Protein AF-A0A1G7NIR5-F1 (afdb_monomer_lite)

Secondary structure (DSSP, 8-state):
--------TTHHHHHHHHHHHHHHHHHHHHHHHHHTT-------HHHHHTS-TTTTTTS-S---SSHHHHHHHHHHHHHHHHHHHHHHHHHHS-----TTSHHHHTT--

Foldseek 3Di:
DDDDPPDDPVNVVVVVVVLVVVVVVVVVVVVVVVVVPDDQPDDDPVQLVQDDPVCRSPDGGHDDPDPVVVVVVVVVVVVVVVVVVVVVCCLSPPPDPDCPDPSNVVVVD

Radius of gyration: 22.04 Å; chains: 1; bounding box: 45×25×66 Å

Sequence (109 aa):
MNNTVKLNSADRRQYGSKALSALWKQLTCILAAGLFGIGQAVACDACQKQQPKLFQGITHGAGPSSNWDYVIVAVMTIVTLYTLYATVKRIVRPAEKETNHIKNMIFNQ

pLDDT: mean 70.13, std 13.8, range [35.38, 96.81]

Organism: NCBI:txid1391627

Structure (mmCIF, N/CA/C/O backbone):
data_AF-A0A1G7NIR5-F1
#
_entry.id   AF-A0A1G7NIR5-F1
#
loop_
_atom_site.group_PDB
_atom_site.id
_atom_site.type_symbol
_atom_site.label_atom_id
_atom_site.label_alt_id
_atom_site.label_comp_id
_atom_site.label_asym_id
_atom_site.label_entity_id
_atom_site.label_seq_id
_atom_site.pdbx_PDB_ins_code
_atom_site.Cartn_x
_atom_site.Cartn_y
_atom_site.Cartn_z
_atom_site.occupancy
_atom_site.B_iso_or_equiv
_atom_site.auth_seq_id
_atom_site.auth_comp_id
_atom_site.auth_asym_id
_atom_site.auth_atom_id
_atom_site.pdbx_PDB_model_num
ATOM 1 N N . MET A 1 1 ? -27.587 4.069 39.295 1.00 35.38 1 MET A N 1
ATOM 2 C CA . MET A 1 1 ? -27.014 2.737 39.591 1.00 35.38 1 MET A CA 1
ATOM 3 C C . MET A 1 1 ? -25.710 2.625 38.823 1.00 35.38 1 MET A C 1
ATOM 5 O O . MET A 1 1 ? -25.738 2.609 37.603 1.00 35.38 1 MET A O 1
ATOM 9 N N . ASN A 1 2 ? -24.580 2.703 39.527 1.00 41.12 2 ASN A N 1
ATOM 10 C CA . ASN A 1 2 ? -23.253 2.839 38.931 1.00 41.12 2 ASN A CA 1
ATOM 11 C C . ASN A 1 2 ? -22.612 1.446 38.834 1.00 41.12 2 ASN A C 1
ATOM 13 O O . ASN A 1 2 ? -22.180 0.902 39.847 1.00 41.12 2 ASN A O 1
ATOM 17 N N . ASN A 1 3 ? -22.615 0.845 37.642 1.00 46.84 3 ASN A N 1
ATOM 18 C CA . ASN A 1 3 ? -22.090 -0.503 37.415 1.00 46.84 3 ASN A CA 1
ATOM 19 C C . ASN A 1 3 ? -20.690 -0.411 36.802 1.00 46.84 3 ASN A C 1
ATOM 21 O O . ASN A 1 3 ? -20.506 -0.451 35.589 1.00 46.84 3 ASN A O 1
ATOM 25 N N . THR A 1 4 ? -19.680 -0.270 37.658 1.00 45.81 4 THR A N 1
ATOM 26 C CA . THR A 1 4 ? -18.284 -0.355 37.221 1.00 45.81 4 THR A CA 1
ATOM 27 C C . THR A 1 4 ? -17.878 -1.823 37.157 1.00 45.81 4 THR A C 1
ATOM 29 O O . THR A 1 4 ? -17.488 -2.438 38.148 1.00 45.81 4 THR A O 1
ATOM 32 N N . VAL A 1 5 ? -17.979 -2.413 35.966 1.00 55.75 5 VAL A N 1
ATOM 33 C CA . VAL A 1 5 ? -17.418 -3.739 35.696 1.00 55.75 5 VAL A CA 1
ATOM 34 C C . VAL A 1 5 ? -15.892 -3.628 35.794 1.00 55.75 5 VAL A C 1
ATOM 36 O O . VAL A 1 5 ? -15.207 -3.238 34.849 1.00 55.75 5 VAL A O 1
ATOM 39 N N . LYS A 1 6 ? -15.328 -3.942 36.967 1.00 48.12 6 LYS A N 1
ATOM 40 C CA . LYS A 1 6 ? -13.881 -4.109 37.146 1.00 48.12 6 LYS A CA 1
ATOM 41 C C . LYS A 1 6 ? -13.425 -5.365 36.400 1.00 48.12 6 LYS A C 1
ATOM 43 O O . LYS A 1 6 ? -13.310 -6.438 36.982 1.00 48.12 6 LYS A O 1
ATOM 48 N N . LEU A 1 7 ? -13.122 -5.230 35.110 1.00 56.47 7 LEU A N 1
ATOM 49 C CA . LEU A 1 7 ? -12.494 -6.312 34.354 1.00 56.47 7 LEU A CA 1
ATOM 50 C C . LEU A 1 7 ? -11.046 -6.522 34.826 1.00 56.47 7 LEU A C 1
ATOM 52 O O . LEU A 1 7 ? -10.183 -5.634 34.720 1.00 56.47 7 LEU A O 1
ATOM 56 N N . ASN A 1 8 ? -10.807 -7.727 35.349 1.00 56.56 8 ASN A N 1
ATOM 57 C CA . ASN A 1 8 ? -9.527 -8.245 35.827 1.00 56.56 8 ASN A CA 1
ATOM 58 C C . ASN A 1 8 ? -8.451 -8.174 34.717 1.00 56.56 8 ASN A C 1
ATOM 60 O O . ASN A 1 8 ? -8.732 -8.302 33.524 1.00 56.56 8 ASN A O 1
ATOM 64 N N . SER A 1 9 ? -7.189 -7.955 35.093 1.00 62.38 9 SER A N 1
ATOM 65 C CA . SER A 1 9 ? -6.041 -7.903 34.177 1.00 62.38 9 SER A CA 1
ATOM 66 C C . SER A 1 9 ? -5.823 -9.207 33.388 1.00 62.38 9 SER A C 1
ATOM 68 O O . SER A 1 9 ? -5.283 -9.156 32.278 1.00 62.38 9 SER A O 1
ATOM 70 N N . ALA A 1 10 ? -6.269 -10.354 33.914 1.00 56.44 10 ALA A N 1
ATOM 71 C CA . ALA A 1 10 ? -6.288 -11.641 33.212 1.00 56.44 10 ALA A CA 1
ATOM 72 C C . ALA A 1 10 ? -7.347 -11.678 32.095 1.00 56.44 10 ALA A C 1
ATOM 74 O O . ALA A 1 10 ? -7.044 -12.037 30.956 1.00 56.44 10 ALA A O 1
ATOM 75 N N . ASP A 1 11 ? -8.546 -11.180 32.389 1.00 54.78 11 ASP A N 1
ATOM 76 C CA . ASP A 1 11 ? -9.660 -11.083 31.441 1.00 54.78 11 ASP A CA 1
ATOM 77 C C . ASP A 1 11 ? -9.315 -10.124 30.282 1.00 54.78 11 ASP A C 1
ATOM 79 O O . ASP A 1 11 ? -9.504 -10.407 29.099 1.00 54.78 11 ASP A O 1
ATOM 83 N N . ARG A 1 12 ? -8.594 -9.039 30.598 1.00 56.72 12 ARG A N 1
ATOM 84 C CA . ARG A 1 12 ? -8.053 -8.077 29.620 1.00 56.72 12 ARG A CA 1
ATOM 85 C C . ARG A 1 12 ? -6.980 -8.658 28.680 1.00 56.72 12 ARG A C 1
ATOM 87 O O . ARG A 1 12 ? -6.692 -8.064 27.630 1.00 56.72 12 ARG A O 1
ATOM 94 N N . ARG A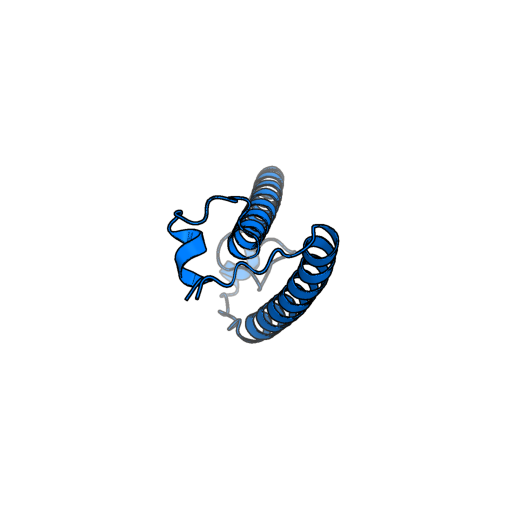 1 13 ? -6.333 -9.773 29.043 1.00 57.59 13 ARG A N 1
ATOM 95 C CA . ARG A 1 13 ? -5.414 -10.529 28.165 1.00 57.59 13 ARG A CA 1
ATOM 96 C C . ARG A 1 13 ? -6.183 -11.520 27.290 1.00 57.59 13 ARG A C 1
ATOM 98 O O . ARG A 1 13 ? -5.920 -11.580 26.090 1.00 57.59 13 ARG A O 1
ATOM 105 N N . GLN A 1 14 ? -7.165 -12.213 27.861 1.00 54.75 14 GLN A N 1
ATOM 106 C CA . GLN A 1 14 ? -7.987 -13.214 27.176 1.00 54.75 14 GLN A CA 1
ATOM 107 C C . GLN A 1 14 ? -8.926 -12.602 26.125 1.00 54.75 14 GLN A C 1
ATOM 109 O O . GLN A 1 14 ? -8.994 -13.093 24.999 1.00 54.75 14 GLN A O 1
ATOM 114 N N . TYR A 1 15 ? -9.563 -11.470 26.432 1.00 54.94 15 TYR A N 1
ATOM 115 C CA . TYR A 1 15 ? -10.388 -10.732 25.470 1.00 54.94 15 TYR A CA 1
ATOM 116 C C . TYR A 1 15 ? -9.549 -10.147 24.315 1.00 54.94 15 TYR A C 1
ATOM 118 O O . TYR A 1 15 ? -9.984 -10.098 23.166 1.00 54.94 15 TYR A O 1
ATOM 126 N N . GLY A 1 16 ? -8.292 -9.776 24.595 1.00 56.38 16 GLY A N 1
ATOM 127 C CA . GLY A 1 16 ? -7.350 -9.252 23.603 1.00 56.38 16 GLY A CA 1
ATOM 128 C C . GLY A 1 16 ? -6.918 -10.268 22.544 1.00 56.38 16 GLY A C 1
ATOM 129 O O . GLY A 1 16 ? -6.807 -9.897 21.381 1.00 56.38 16 GLY A O 1
ATOM 130 N N . SER A 1 17 ? -6.701 -11.538 22.903 1.00 60.38 17 SER A N 1
ATOM 131 C CA . SER A 1 17 ? -6.319 -12.573 21.924 1.00 60.38 17 SER A CA 1
ATOM 132 C C . SER A 1 17 ? -7.502 -13.019 21.056 1.00 60.38 17 SER A C 1
ATOM 134 O O . SER A 1 17 ? -7.340 -13.315 19.869 1.00 60.38 17 SER A O 1
ATOM 136 N N . LYS A 1 18 ? -8.713 -13.007 21.621 1.00 62.66 18 LYS A N 1
ATOM 137 C CA . LYS A 1 18 ? -9.963 -13.342 20.926 1.00 62.66 18 LYS A CA 1
ATOM 138 C C . LYS A 1 18 ? -10.366 -12.245 19.933 1.00 62.66 18 LYS A C 1
ATOM 140 O O . LYS A 1 18 ? -10.654 -12.553 18.783 1.00 62.66 18 LYS A O 1
ATOM 145 N N . ALA A 1 19 ? -10.296 -10.972 20.330 1.00 63.66 19 ALA A N 1
ATOM 146 C CA . ALA A 1 19 ? -10.558 -9.844 19.433 1.00 63.66 19 ALA A CA 1
ATOM 147 C C . ALA A 1 19 ? -9.500 -9.732 18.322 1.00 63.66 19 ALA A C 1
ATOM 149 O O . ALA A 1 19 ? -9.847 -9.543 17.160 1.00 63.66 19 ALA A O 1
ATOM 150 N N . LEU A 1 20 ? -8.216 -9.927 18.653 1.00 66.50 20 LEU A N 1
ATOM 151 C CA . LEU A 1 20 ? -7.126 -9.913 17.674 1.00 66.50 20 LEU A CA 1
ATOM 152 C C . LEU A 1 20 ? -7.288 -11.022 16.627 1.00 66.50 20 LEU A C 1
ATOM 154 O O . LEU A 1 20 ? -7.134 -10.757 15.443 1.00 66.50 20 LEU A O 1
ATOM 158 N N . SER A 1 21 ? -7.647 -12.241 17.036 1.00 64.19 21 SER A N 1
ATOM 159 C CA . SER A 1 21 ? -7.873 -13.355 16.103 1.00 64.19 21 SER A CA 1
ATOM 160 C C . SER A 1 21 ? -9.159 -13.209 15.284 1.00 64.19 21 SER A C 1
ATOM 162 O O . SER A 1 21 ? -9.171 -13.590 14.116 1.00 64.19 21 SER A O 1
ATOM 164 N N . ALA A 1 22 ? -10.220 -12.619 15.840 1.00 64.75 22 ALA A N 1
ATOM 165 C CA . ALA A 1 22 ? -11.439 -12.301 15.097 1.00 64.75 22 ALA A CA 1
ATOM 166 C C . ALA A 1 22 ? -11.199 -11.209 14.041 1.00 64.75 22 ALA A C 1
ATOM 168 O O . ALA A 1 22 ? -11.629 -11.347 12.899 1.00 64.75 22 ALA A O 1
ATOM 169 N N . LEU A 1 23 ? -10.436 -10.173 14.387 1.00 63.91 23 LEU A N 1
ATOM 170 C CA . LEU A 1 23 ? -10.030 -9.123 13.455 1.00 63.91 23 LEU A CA 1
ATOM 171 C C . LEU A 1 23 ? -9.039 -9.627 12.415 1.00 63.91 23 LEU A C 1
ATOM 173 O O . LEU A 1 23 ? -9.111 -9.204 11.272 1.00 63.91 23 LEU A O 1
ATOM 177 N N . TRP A 1 24 ? -8.155 -10.563 12.764 1.00 59.81 24 TRP A N 1
ATOM 178 C CA . TRP A 1 24 ? -7.261 -11.181 11.786 1.00 59.81 24 TRP A CA 1
ATOM 179 C C . TRP A 1 24 ? -8.041 -12.040 10.788 1.00 59.81 24 TRP A C 1
ATOM 181 O O . TRP A 1 24 ? -7.753 -12.000 9.596 1.00 59.81 24 TRP A O 1
ATOM 191 N N . LYS A 1 25 ? -9.085 -12.744 11.248 1.00 66.62 25 LYS A N 1
ATOM 192 C CA . LYS A 1 25 ? -10.039 -13.459 10.385 1.00 66.62 25 LYS A CA 1
ATOM 193 C C . LYS A 1 25 ? -10.843 -12.504 9.497 1.00 66.62 25 LYS A C 1
ATOM 195 O O . LYS A 1 25 ? -10.976 -12.762 8.310 1.00 66.62 25 LYS A O 1
ATOM 200 N N . GLN A 1 26 ? -11.328 -11.380 10.024 1.00 67.62 26 GLN A N 1
ATOM 201 C CA . GLN A 1 26 ? -12.042 -10.386 9.213 1.00 67.62 26 GLN A CA 1
ATOM 202 C C . GLN A 1 26 ? -11.121 -9.668 8.220 1.00 67.62 26 GLN A C 1
ATOM 204 O O . GLN A 1 26 ? -11.480 -9.540 7.058 1.00 67.62 26 GLN A O 1
ATOM 209 N N . LEU A 1 27 ? -9.914 -9.273 8.630 1.00 72.00 27 LEU A N 1
ATOM 210 C CA . LEU A 1 27 ? -8.911 -8.675 7.749 1.00 72.00 27 LEU A CA 1
ATOM 211 C C . LEU A 1 27 ? -8.491 -9.644 6.650 1.00 72.00 27 LEU A C 1
ATOM 213 O O . LEU A 1 27 ? -8.408 -9.223 5.508 1.00 72.00 27 LEU A O 1
ATOM 217 N N . THR A 1 28 ? -8.282 -10.928 6.958 1.00 69.56 28 THR A N 1
ATOM 218 C CA . THR A 1 28 ? -7.970 -11.944 5.936 1.00 69.56 28 THR A CA 1
ATOM 219 C C . THR A 1 28 ? -9.141 -12.183 4.984 1.00 69.56 28 THR A C 1
ATOM 221 O O . THR A 1 28 ? -8.908 -12.316 3.788 1.00 69.56 28 THR A O 1
ATOM 224 N N . CYS A 1 29 ? -10.389 -12.138 5.461 1.00 66.56 29 CYS A N 1
ATOM 225 C CA . CYS A 1 29 ? -11.572 -12.208 4.595 1.00 66.56 29 CYS A CA 1
ATOM 226 C C . CYS A 1 29 ? -11.731 -10.960 3.710 1.00 66.56 29 CYS A C 1
ATOM 228 O O . CYS A 1 29 ? -12.058 -11.091 2.536 1.00 66.56 29 CYS A O 1
ATOM 230 N N . ILE A 1 30 ? -11.468 -9.761 4.239 1.00 74.88 30 ILE A N 1
ATOM 231 C CA . ILE A 1 30 ? -11.544 -8.499 3.486 1.00 74.88 30 ILE A CA 1
ATOM 232 C C . ILE A 1 30 ? -10.398 -8.398 2.472 1.00 74.88 30 ILE A C 1
ATOM 234 O O . ILE A 1 30 ? -10.631 -7.974 1.347 1.00 74.88 30 ILE A O 1
ATOM 238 N N . LEU A 1 31 ? -9.181 -8.830 2.820 1.00 72.62 31 LEU A N 1
ATOM 239 C CA . LEU A 1 31 ? -8.057 -8.924 1.880 1.00 72.62 31 LEU A CA 1
ATOM 240 C C . LEU A 1 31 ? -8.350 -9.935 0.769 1.00 72.62 31 LEU A C 1
ATOM 242 O O . LEU A 1 31 ? -8.098 -9.634 -0.391 1.00 72.62 31 LEU A O 1
ATOM 246 N N . ALA A 1 32 ? -8.925 -11.095 1.106 1.00 71.31 32 ALA A N 1
ATOM 247 C CA . ALA A 1 32 ? -9.334 -12.097 0.124 1.00 71.31 32 ALA A CA 1
ATOM 248 C C . ALA A 1 32 ? -10.452 -11.580 -0.800 1.00 71.31 32 ALA A C 1
ATOM 250 O O . ALA A 1 32 ? -10.387 -11.781 -2.010 1.00 71.31 32 ALA A O 1
ATOM 251 N N . ALA A 1 33 ? -11.440 -10.861 -0.256 1.00 69.31 33 ALA A N 1
ATOM 252 C CA . ALA A 1 33 ? -12.508 -10.240 -1.037 1.00 69.31 33 ALA A CA 1
ATOM 253 C C . ALA A 1 33 ? -12.004 -9.063 -1.895 1.00 69.31 33 ALA A C 1
ATOM 255 O O . ALA A 1 33 ? -12.431 -8.904 -3.034 1.00 69.31 33 ALA A O 1
ATOM 256 N N . GLY A 1 34 ? -11.062 -8.266 -1.384 1.00 65.06 34 GLY A N 1
ATOM 257 C CA . GLY A 1 34 ? -10.424 -7.168 -2.114 1.00 65.06 34 GLY A CA 1
ATOM 258 C C . GLY A 1 34 ? -9.518 -7.651 -3.249 1.00 65.06 34 GLY A C 1
ATOM 259 O O . GLY A 1 34 ? -9.486 -7.028 -4.307 1.00 65.06 34 GLY A O 1
ATOM 260 N N . LEU A 1 35 ? -8.848 -8.798 -3.077 1.00 61.06 35 LEU A N 1
ATOM 261 C CA . LEU A 1 35 ? -8.058 -9.436 -4.137 1.00 61.06 35 LEU A CA 1
ATOM 262 C C . LEU A 1 35 ? -8.920 -9.868 -5.335 1.00 61.06 35 LEU A C 1
ATOM 264 O O . LEU A 1 35 ? -8.424 -9.919 -6.456 1.00 61.06 35 LEU A O 1
ATOM 268 N N . PHE A 1 36 ? -10.204 -10.159 -5.111 1.00 60.78 36 PHE A N 1
ATOM 269 C CA . PHE A 1 36 ? -11.136 -10.594 -6.155 1.00 60.78 36 PHE A CA 1
ATOM 270 C C . PHE A 1 36 ? -11.578 -9.449 -7.088 1.00 60.78 36 PHE A C 1
ATOM 272 O O . PHE A 1 36 ? -12.018 -9.700 -8.206 1.00 60.78 36 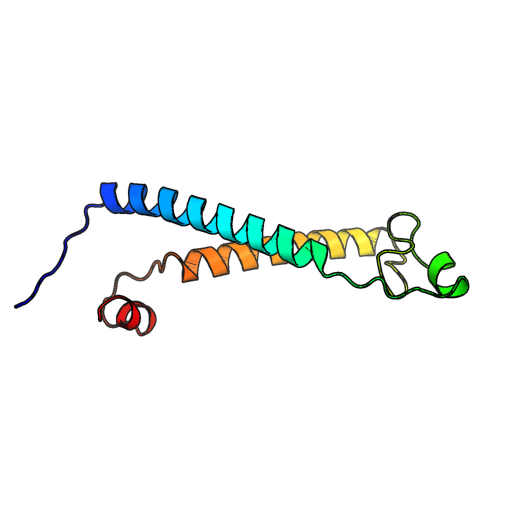PHE A O 1
ATOM 279 N N . GLY A 1 37 ? -11.454 -8.188 -6.656 1.00 61.97 37 GLY A N 1
ATOM 280 C CA . GLY A 1 37 ? -12.003 -7.021 -7.359 1.00 61.97 37 GLY A CA 1
ATOM 281 C C . GLY A 1 37 ? -11.039 -6.255 -8.270 1.00 61.97 37 GLY A C 1
ATOM 282 O O . GLY A 1 37 ? -11.408 -5.191 -8.766 1.00 61.97 37 GLY A O 1
ATOM 283 N N . ILE A 1 38 ? -9.805 -6.724 -8.481 1.00 64.62 38 ILE A N 1
ATOM 284 C CA . ILE A 1 38 ? -8.805 -5.958 -9.241 1.00 64.62 38 ILE A CA 1
ATOM 285 C C . ILE A 1 38 ? -9.040 -6.143 -10.748 1.00 64.62 38 ILE A C 1
ATOM 287 O O . ILE A 1 38 ? -8.538 -7.080 -11.374 1.00 64.62 38 ILE A O 1
ATOM 291 N N . GLY A 1 39 ? -9.827 -5.236 -11.332 1.00 59.38 39 GLY A N 1
ATOM 292 C CA . GLY A 1 39 ? -9.995 -5.115 -12.777 1.00 59.38 39 GLY A CA 1
ATOM 293 C C . GLY A 1 39 ? -8.647 -4.888 -13.462 1.00 59.38 39 GLY A C 1
ATOM 294 O O . GLY A 1 39 ? -7.914 -3.959 -13.125 1.00 59.38 39 GLY A O 1
ATOM 295 N N . GLN A 1 40 ? -8.312 -5.762 -14.409 1.00 60.22 40 GLN A N 1
ATOM 296 C CA . GLN A 1 40 ? -7.075 -5.700 -15.179 1.00 60.22 40 GLN A CA 1
ATOM 297 C C . GLN A 1 40 ? -7.181 -4.540 -16.181 1.00 60.22 40 GLN A C 1
ATOM 299 O O . GLN A 1 40 ? -7.879 -4.644 -17.190 1.00 60.22 40 GLN A O 1
ATOM 304 N N . ALA A 1 41 ? -6.515 -3.418 -15.910 1.00 60.66 41 ALA A N 1
ATOM 305 C CA . ALA A 1 41 ? -6.306 -2.398 -16.930 1.00 60.66 41 ALA A CA 1
ATOM 306 C C . ALA A 1 41 ? -5.280 -2.945 -17.935 1.00 60.66 41 ALA A C 1
ATOM 308 O O . ALA A 1 41 ? -4.099 -3.075 -17.616 1.00 60.66 41 ALA A O 1
ATOM 309 N N . VAL A 1 42 ? -5.740 -3.322 -19.129 1.00 67.56 42 VAL A N 1
ATOM 310 C CA . VAL A 1 42 ? -4.887 -3.877 -20.189 1.00 67.56 42 VAL A CA 1
ATOM 311 C C . VAL A 1 42 ? -3.921 -2.790 -20.668 1.00 67.56 42 VAL A C 1
ATOM 313 O O . VAL A 1 42 ? -4.334 -1.801 -21.272 1.00 67.56 42 VAL A O 1
ATOM 316 N N . ALA A 1 43 ? -2.631 -2.952 -20.374 1.00 65.81 43 ALA A N 1
ATOM 317 C CA . ALA A 1 43 ? -1.584 -2.091 -20.915 1.00 65.81 43 ALA A CA 1
ATOM 318 C C . ALA A 1 43 ? -1.368 -2.402 -22.407 1.00 65.81 43 ALA A C 1
ATOM 320 O O . ALA A 1 43 ? -1.455 -3.556 -22.818 1.00 65.81 43 ALA A O 1
ATOM 321 N N . CYS A 1 44 ? -1.056 -1.391 -23.224 1.00 77.81 44 CYS A N 1
ATOM 322 C CA . CYS A 1 44 ? -0.610 -1.628 -24.599 1.00 77.81 44 CYS A CA 1
ATOM 323 C C . CYS A 1 44 ? 0.791 -2.275 -24.619 1.00 77.81 44 CYS A C 1
ATOM 325 O O . CYS A 1 44 ? 1.577 -2.095 -23.683 1.00 77.81 44 CYS A O 1
ATOM 327 N N . ASP A 1 45 ? 1.139 -2.966 -25.711 1.00 77.81 45 ASP A N 1
ATOM 328 C CA . ASP A 1 45 ? 2.413 -3.697 -25.859 1.00 77.81 45 ASP A CA 1
ATOM 329 C C . ASP A 1 45 ? 3.656 -2.836 -25.579 1.00 77.81 45 ASP A C 1
ATOM 331 O O . ASP A 1 45 ? 4.671 -3.320 -25.071 1.00 77.81 45 ASP A O 1
ATOM 335 N N . ALA A 1 46 ? 3.588 -1.540 -25.904 1.00 78.56 46 ALA A N 1
ATOM 336 C CA . ALA A 1 46 ? 4.667 -0.594 -25.642 1.00 78.56 46 ALA A CA 1
ATOM 337 C C . ALA A 1 46 ? 4.871 -0.362 -24.135 1.00 78.56 46 ALA A C 1
ATOM 339 O O . ALA A 1 46 ? 5.999 -0.440 -23.645 1.00 78.56 46 ALA A O 1
ATOM 340 N N . CYS A 1 47 ? 3.785 -0.143 -23.386 1.00 76.50 47 CYS A N 1
ATOM 341 C CA . CYS A 1 47 ? 3.839 0.051 -21.938 1.00 76.50 47 CYS A CA 1
ATOM 342 C C . CYS A 1 47 ? 4.246 -1.232 -21.202 1.00 76.50 47 CYS A C 1
ATOM 344 O O . CYS A 1 47 ? 4.988 -1.163 -20.226 1.00 76.50 47 CYS A O 1
ATOM 346 N N . GLN A 1 48 ? 3.829 -2.404 -21.687 1.00 76.38 48 GLN A N 1
ATOM 347 C CA . GLN A 1 48 ? 4.188 -3.684 -21.074 1.00 76.38 48 GLN A CA 1
ATOM 348 C C . GLN A 1 48 ? 5.690 -3.994 -21.201 1.00 76.38 48 GLN A C 1
ATOM 350 O O . GLN A 1 48 ? 6.303 -4.488 -20.256 1.00 76.38 48 GLN A O 1
ATOM 355 N N . LYS A 1 49 ? 6.322 -3.637 -22.329 1.00 79.19 49 LYS A N 1
ATOM 356 C CA . LYS A 1 49 ? 7.776 -3.799 -22.532 1.00 79.19 49 LYS A CA 1
ATOM 357 C C . LYS A 1 49 ? 8.627 -2.897 -21.637 1.00 79.19 49 LYS A C 1
ATOM 359 O O . LYS A 1 49 ? 9.760 -3.254 -21.328 1.00 79.19 49 LYS A O 1
ATOM 364 N N . GLN A 1 50 ? 8.097 -1.744 -21.231 1.00 77.75 50 GLN A N 1
ATOM 365 C CA . GLN A 1 50 ? 8.777 -0.810 -20.325 1.00 77.75 50 GLN A CA 1
ATOM 366 C C . GLN A 1 50 ? 8.608 -1.172 -18.843 1.00 77.75 50 GLN A C 1
ATOM 368 O O . GLN A 1 50 ? 9.271 -0.588 -17.985 1.00 77.75 50 GLN A O 1
ATOM 373 N N . GLN A 1 51 ? 7.743 -2.135 -18.524 1.00 76.06 51 GLN A N 1
ATOM 374 C CA . GLN A 1 51 ? 7.581 -2.621 -17.162 1.00 76.06 51 GLN A CA 1
ATOM 375 C C . GLN A 1 51 ? 8.702 -3.600 -16.785 1.00 76.06 51 GLN A C 1
ATOM 377 O O 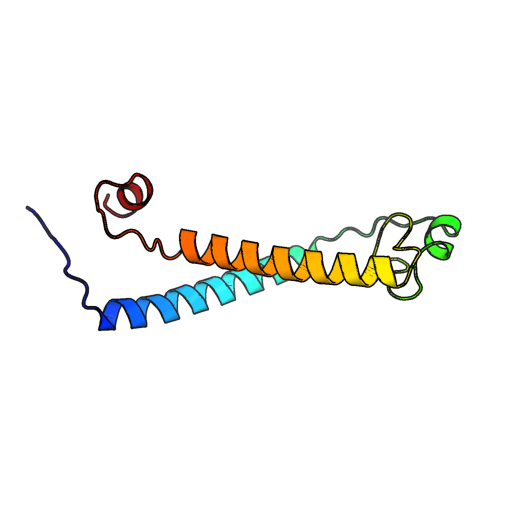. GLN A 1 51 ? 9.174 -4.377 -17.624 1.00 76.06 51 GLN A O 1
ATOM 382 N N . PRO A 1 52 ? 9.137 -3.604 -15.515 1.00 77.31 52 PRO A N 1
ATOM 383 C CA . PRO A 1 52 ? 10.143 -4.540 -15.035 1.00 77.31 52 PRO A CA 1
ATOM 384 C C . PRO A 1 52 ? 9.616 -5.973 -15.117 1.00 77.31 52 PRO A C 1
ATOM 386 O O . PRO A 1 52 ? 8.465 -6.221 -14.773 1.00 77.31 52 PRO A O 1
ATOM 389 N N . LYS A 1 53 ? 10.471 -6.923 -15.527 1.00 74.44 53 LYS A N 1
ATOM 390 C CA . LYS A 1 53 ? 10.102 -8.321 -15.854 1.00 74.44 53 LYS A CA 1
ATOM 391 C C . LYS A 1 53 ? 9.222 -9.023 -14.808 1.00 74.44 53 LYS A C 1
ATOM 393 O O . LYS A 1 53 ? 8.433 -9.881 -15.172 1.00 74.44 53 LYS A O 1
ATOM 398 N N . LEU A 1 54 ? 9.359 -8.667 -13.528 1.00 71.81 54 LEU A N 1
ATOM 399 C CA . LEU A 1 54 ? 8.595 -9.260 -12.424 1.00 71.81 54 LEU A CA 1
ATOM 400 C C . LEU A 1 54 ? 7.164 -8.715 -12.281 1.00 71.81 54 LEU A C 1
ATOM 402 O O . LEU A 1 54 ? 6.327 -9.386 -11.690 1.00 71.81 54 LEU A O 1
ATOM 406 N N . PHE A 1 55 ? 6.881 -7.520 -12.802 1.00 71.69 55 PHE A N 1
ATOM 407 C CA . PHE A 1 55 ? 5.596 -6.829 -12.628 1.00 71.69 55 PHE A CA 1
ATOM 408 C C . PHE A 1 55 ? 4.896 -6.509 -13.960 1.00 71.69 55 PHE A C 1
ATOM 410 O O . PHE A 1 55 ? 3.915 -5.762 -13.975 1.00 71.69 55 PHE A O 1
ATOM 417 N N . GLN A 1 56 ? 5.378 -7.083 -15.072 1.00 74.12 56 GLN A N 1
ATOM 418 C CA . GLN A 1 56 ? 4.769 -6.921 -16.395 1.00 74.12 56 GLN A CA 1
ATOM 419 C C . GLN A 1 56 ? 3.326 -7.437 -16.387 1.00 74.12 56 GLN A C 1
ATOM 421 O O . GLN A 1 56 ? 3.079 -8.607 -16.110 1.00 74.12 56 GLN A O 1
ATOM 426 N N . GLY A 1 57 ? 2.374 -6.557 -16.696 1.00 73.38 57 GLY A N 1
ATOM 427 C CA . GLY A 1 57 ? 0.941 -6.867 -16.712 1.00 73.38 57 GLY A CA 1
ATOM 428 C C . GLY A 1 57 ? 0.226 -6.747 -15.361 1.00 73.38 57 GLY A C 1
ATOM 429 O O . GLY A 1 57 ? -0.985 -6.925 -15.325 1.00 73.38 57 GLY A O 1
ATOM 430 N N . ILE A 1 58 ? 0.934 -6.420 -14.271 1.00 75.00 58 ILE A N 1
ATOM 431 C CA . ILE A 1 58 ? 0.335 -6.214 -12.936 1.00 75.00 58 ILE A CA 1
ATOM 432 C C . ILE A 1 58 ? 0.313 -4.729 -12.577 1.00 75.00 58 ILE A C 1
ATOM 434 O O . ILE A 1 58 ? -0.692 -4.206 -12.096 1.00 75.00 58 ILE A O 1
ATOM 438 N N . THR A 1 59 ? 1.433 -4.036 -12.782 1.00 71.38 59 THR A N 1
ATOM 439 C CA . THR A 1 59 ? 1.537 -2.607 -12.472 1.00 71.38 59 THR A CA 1
ATOM 440 C C . THR A 1 59 ? 1.179 -1.778 -13.697 1.00 71.38 59 THR A C 1
ATOM 442 O O . THR A 1 59 ? 1.328 -2.226 -14.827 1.00 71.38 59 THR A O 1
ATOM 445 N N . HIS A 1 60 ? 0.707 -0.553 -13.496 1.00 71.75 60 HIS A N 1
ATOM 446 C CA . HIS A 1 60 ? 0.552 0.437 -14.561 1.00 71.75 60 HIS A CA 1
ATOM 447 C C . HIS A 1 60 ? 1.706 1.442 -14.470 1.00 71.75 60 HIS A C 1
ATOM 449 O O . HIS A 1 60 ? 2.203 1.718 -13.380 1.00 71.75 60 HIS A O 1
ATOM 455 N N . GLY A 1 61 ? 2.142 1.979 -15.611 1.00 69.44 61 GLY A N 1
ATOM 456 C CA . GLY A 1 61 ? 3.253 2.934 -15.670 1.00 69.44 61 GLY A CA 1
ATOM 457 C C . GLY A 1 61 ? 4.650 2.301 -15.650 1.00 69.44 61 GLY A C 1
ATOM 458 O O . GLY A 1 61 ? 4.807 1.078 -15.627 1.00 69.44 61 GLY A O 1
ATOM 459 N N . ALA A 1 62 ? 5.668 3.162 -15.722 1.00 71.94 62 ALA A N 1
ATOM 460 C CA . ALA A 1 62 ? 7.068 2.760 -15.664 1.00 71.94 62 ALA A CA 1
ATOM 461 C C . ALA A 1 62 ? 7.427 2.313 -14.241 1.00 71.94 62 ALA A C 1
ATOM 463 O O . ALA A 1 62 ? 7.118 3.000 -13.267 1.00 71.94 62 ALA A O 1
ATOM 464 N N . GLY A 1 63 ? 8.066 1.150 -14.130 1.00 74.62 63 GLY A N 1
ATOM 465 C CA . GLY A 1 63 ? 8.556 0.654 -12.850 1.00 74.62 63 GLY A CA 1
ATOM 466 C C . GLY A 1 63 ? 9.834 1.365 -12.392 1.00 74.62 63 GLY A C 1
ATOM 467 O O . GLY A 1 63 ? 10.384 2.198 -13.115 1.00 74.62 63 GLY A O 1
ATOM 468 N N . PRO A 1 64 ? 10.334 1.010 -11.199 1.00 8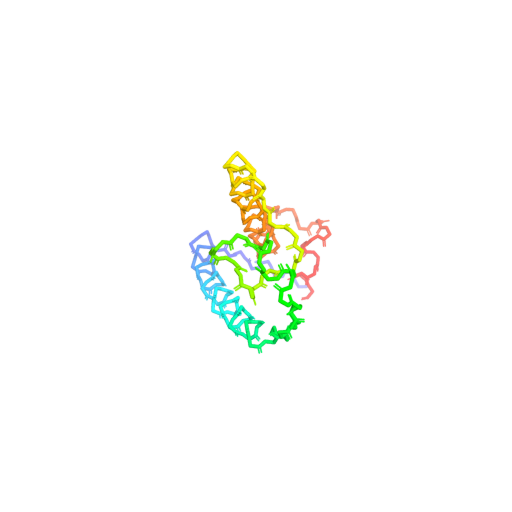1.81 64 PRO A N 1
ATOM 469 C CA . PRO A 1 64 ? 11.578 1.554 -10.672 1.00 81.81 64 PRO A CA 1
ATOM 470 C C . PRO A 1 64 ? 12.742 1.277 -11.636 1.00 81.81 64 PRO A C 1
ATOM 472 O O . PRO A 1 64 ? 12.909 0.147 -12.108 1.00 81.81 64 PRO A O 1
ATOM 475 N N . SER A 1 65 ? 13.517 2.317 -11.946 1.00 79.75 65 SER A N 1
ATOM 476 C CA . SER A 1 65 ? 14.558 2.279 -12.984 1.00 79.75 65 SER A CA 1
ATOM 477 C C . SER A 1 65 ? 15.879 1.707 -12.468 1.00 79.75 65 SER A C 1
ATOM 479 O O . SER A 1 65 ? 16.612 1.055 -13.211 1.00 79.75 65 SER A O 1
ATOM 481 N N . SER A 1 66 ? 16.163 1.925 -11.181 1.00 86.00 66 SER A N 1
ATOM 482 C CA . SER A 1 66 ? 17.392 1.518 -10.505 1.00 86.00 66 SER A CA 1
ATOM 483 C C . SER A 1 66 ? 17.117 0.483 -9.416 1.00 86.00 66 SER A C 1
ATOM 485 O O . SER A 1 66 ? 16.064 0.485 -8.780 1.00 86.00 66 SER A O 1
ATOM 487 N N . ASN A 1 67 ? 18.109 -0.364 -9.125 1.00 86.88 67 ASN A N 1
ATOM 488 C CA . ASN A 1 67 ? 18.062 -1.301 -7.995 1.00 86.88 67 ASN A CA 1
ATOM 489 C C . ASN A 1 67 ? 17.844 -0.582 -6.653 1.00 86.88 67 ASN A C 1
ATOM 491 O O . ASN A 1 67 ? 17.197 -1.122 -5.759 1.00 86.88 67 ASN A O 1
ATOM 495 N N . TRP A 1 68 ? 18.344 0.648 -6.520 1.00 89.56 68 TRP A N 1
ATOM 496 C CA . TRP A 1 68 ? 18.149 1.466 -5.321 1.00 89.56 68 TRP A CA 1
ATOM 497 C C . TRP A 1 68 ? 16.701 1.919 -5.135 1.00 89.56 68 TRP A C 1
ATOM 499 O O . TRP A 1 68 ? 16.228 1.990 -4.001 1.00 89.56 68 TRP A O 1
ATOM 509 N N . ASP A 1 69 ? 15.971 2.135 -6.228 1.00 86.75 69 ASP A N 1
ATOM 510 C CA . ASP A 1 69 ? 14.561 2.510 -6.171 1.00 86.75 69 ASP A CA 1
ATOM 511 C C . ASP A 1 69 ? 13.735 1.370 -5.537 1.00 86.75 69 ASP A C 1
ATOM 513 O O . ASP A 1 69 ? 12.837 1.621 -4.732 1.00 86.75 69 ASP A O 1
ATOM 517 N N . TYR A 1 70 ? 14.094 0.103 -5.798 1.00 87.25 70 TYR A N 1
ATOM 518 C CA . TYR A 1 70 ? 13.462 -1.061 -5.158 1.00 87.25 70 TYR A CA 1
ATOM 519 C C . TYR A 1 70 ? 13.723 -1.131 -3.652 1.00 87.25 70 TYR A C 1
ATOM 521 O O . TYR A 1 70 ? 12.836 -1.534 -2.898 1.00 87.25 70 TYR A O 1
ATOM 529 N N . VAL A 1 71 ? 14.908 -0.716 -3.195 1.00 92.94 71 VAL A N 1
ATOM 530 C CA . VAL A 1 71 ? 15.226 -0.657 -1.759 1.00 92.94 71 VAL A CA 1
ATOM 531 C C . VAL A 1 71 ? 14.327 0.364 -1.067 1.00 92.94 71 VAL A C 1
ATOM 533 O O . VAL A 1 71 ? 13.749 0.067 -0.022 1.00 92.94 71 VAL A O 1
ATOM 536 N N . ILE A 1 72 ? 14.145 1.540 -1.671 1.00 92.56 72 ILE A N 1
ATOM 537 C CA . ILE A 1 72 ? 13.270 2.588 -1.132 1.00 92.56 72 ILE A CA 1
ATOM 538 C C . ILE A 1 72 ? 11.823 2.092 -1.064 1.00 92.56 72 ILE A C 1
ATOM 540 O O . ILE A 1 72 ? 11.183 2.212 -0.018 1.00 92.56 72 ILE A O 1
ATOM 544 N N . VAL A 1 73 ? 11.318 1.484 -2.143 1.00 90.25 73 VAL A N 1
ATOM 545 C CA . VAL A 1 73 ? 9.961 0.913 -2.181 1.00 90.25 73 VAL A CA 1
ATOM 546 C C . VAL A 1 73 ? 9.780 -0.154 -1.097 1.00 90.25 73 VAL A C 1
ATOM 548 O O . VAL A 1 73 ? 8.763 -0.152 -0.398 1.00 90.25 73 VAL A O 1
ATOM 551 N N . ALA A 1 74 ? 10.770 -1.026 -0.892 1.00 90.88 74 ALA A N 1
ATOM 552 C CA . ALA A 1 74 ? 10.722 -2.047 0.151 1.00 90.88 74 ALA A CA 1
ATOM 553 C C . ALA A 1 74 ? 10.652 -1.427 1.557 1.00 90.88 74 ALA A C 1
ATOM 555 O O . ALA A 1 74 ? 9.794 -1.802 2.358 1.00 90.88 74 ALA A O 1
ATOM 556 N N . VAL A 1 75 ? 11.496 -0.432 1.844 1.00 96.56 75 VAL A N 1
ATOM 557 C CA . VAL A 1 75 ? 11.502 0.268 3.138 1.00 96.56 75 VAL A CA 1
ATOM 558 C C . VAL A 1 75 ? 10.173 0.984 3.384 1.00 96.56 75 VAL A C 1
ATOM 560 O O . VAL A 1 75 ? 9.585 0.829 4.455 1.00 96.56 75 VAL A O 1
ATOM 563 N N . MET A 1 76 ? 9.652 1.712 2.392 1.00 95.62 76 MET A N 1
ATOM 564 C CA . MET A 1 76 ? 8.367 2.412 2.509 1.00 95.62 76 MET A CA 1
ATOM 565 C C . MET A 1 76 ? 7.209 1.444 2.752 1.00 95.62 76 MET A C 1
ATOM 567 O O . MET A 1 76 ? 6.336 1.716 3.580 1.00 95.62 76 MET A O 1
ATOM 571 N N . THR A 1 77 ? 7.232 0.285 2.094 1.00 93.88 77 THR A N 1
ATOM 572 C CA . THR A 1 77 ? 6.238 -0.773 2.304 1.00 93.88 77 THR A CA 1
ATOM 573 C C . THR A 1 77 ? 6.281 -1.288 3.743 1.00 93.88 77 THR A C 1
ATOM 575 O O . THR A 1 77 ? 5.243 -1.358 4.398 1.00 93.88 77 THR A O 1
ATOM 578 N N . ILE A 1 78 ? 7.472 -1.577 4.279 1.00 96.38 78 ILE A N 1
ATOM 579 C CA . ILE A 1 78 ? 7.644 -2.037 5.667 1.00 96.38 78 ILE A CA 1
ATOM 580 C C . ILE A 1 78 ? 7.118 -0.995 6.661 1.00 96.38 78 ILE A C 1
ATOM 582 O O . ILE A 1 78 ? 6.348 -1.335 7.562 1.00 96.38 78 ILE A O 1
ATOM 586 N N . VAL A 1 79 ? 7.497 0.275 6.489 1.00 96.81 79 VAL A N 1
ATOM 587 C CA . VAL A 1 79 ? 7.048 1.366 7.367 1.00 96.81 79 VAL A CA 1
ATOM 588 C C . VAL A 1 79 ? 5.529 1.511 7.313 1.00 96.81 79 VAL A C 1
ATOM 590 O O . VAL A 1 79 ? 4.893 1.612 8.358 1.00 96.81 79 VAL A O 1
ATOM 593 N N . THR A 1 80 ? 4.934 1.450 6.122 1.00 96.69 80 THR A N 1
ATOM 594 C CA . THR A 1 80 ? 3.480 1.559 5.932 1.00 96.69 80 THR A CA 1
ATOM 595 C C . THR A 1 80 ? 2.733 0.400 6.590 1.00 96.69 80 THR A C 1
ATOM 597 O O . THR A 1 80 ? 1.727 0.609 7.264 1.00 96.69 80 THR A O 1
ATOM 600 N N . LEU A 1 81 ? 3.236 -0.831 6.467 1.00 92.44 81 LEU A N 1
ATOM 601 C CA . LEU A 1 81 ? 2.647 -1.987 7.144 1.00 92.44 81 LEU A CA 1
ATOM 602 C C . LEU A 1 81 ? 2.746 -1.856 8.668 1.00 92.44 81 LEU A C 1
ATOM 604 O O . LEU A 1 81 ? 1.792 -2.173 9.382 1.00 92.44 81 LEU A O 1
ATOM 608 N N . TYR A 1 82 ? 3.867 -1.339 9.173 1.00 94.12 82 TYR A N 1
ATOM 609 C CA . TYR A 1 82 ? 4.046 -1.088 10.599 1.00 94.12 82 TYR A CA 1
ATOM 610 C C . TYR A 1 82 ? 3.091 -0.007 11.123 1.00 94.12 82 TYR A C 1
ATOM 612 O O . TYR A 1 82 ? 2.452 -0.200 12.162 1.00 94.12 82 TYR A O 1
ATOM 620 N N . THR A 1 83 ? 2.955 1.118 10.416 1.00 93.81 83 THR A N 1
ATOM 621 C CA . THR A 1 83 ? 2.050 2.205 10.816 1.00 93.81 83 THR A CA 1
ATOM 622 C C . THR A 1 83 ? 0.593 1.773 10.731 1.00 93.81 83 THR A C 1
ATOM 624 O O . THR A 1 83 ? -0.169 2.051 11.661 1.00 93.81 83 THR A O 1
ATOM 627 N N . LEU A 1 84 ? 0.208 1.027 9.693 1.00 91.38 84 LEU A N 1
ATOM 628 C CA . LEU A 1 84 ? -1.120 0.434 9.566 1.00 91.38 84 LEU A CA 1
ATOM 629 C C . LEU A 1 84 ? -1.411 -0.503 10.744 1.00 91.38 84 LEU A C 1
ATOM 631 O O . LEU A 1 84 ? -2.423 -0.338 11.426 1.00 91.38 84 LEU A O 1
ATOM 635 N N . TYR A 1 85 ? -0.492 -1.423 11.052 1.00 86.56 85 TYR A N 1
ATOM 636 C CA . TYR A 1 85 ? -0.615 -2.321 12.199 1.00 86.56 85 TYR A CA 1
ATOM 637 C C . TYR A 1 85 ? -0.761 -1.555 13.520 1.00 86.56 85 TYR A C 1
ATOM 639 O O . TYR A 1 85 ? -1.661 -1.844 14.310 1.00 86.56 85 TYR A O 1
ATOM 647 N N . ALA A 1 86 ? 0.089 -0.557 13.769 1.00 82.06 86 ALA A N 1
ATOM 648 C CA . ALA A 1 86 ? 0.041 0.236 14.993 1.00 82.06 86 ALA A CA 1
ATOM 649 C C . ALA A 1 86 ? -1.259 1.049 15.107 1.00 82.06 86 ALA A C 1
ATOM 651 O O . ALA A 1 86 ? -1.809 1.178 16.203 1.00 82.06 86 ALA A O 1
ATOM 652 N N . THR A 1 87 ? -1.761 1.568 13.986 1.00 85.62 87 THR A N 1
ATOM 653 C CA . THR A 1 87 ? -3.017 2.325 13.915 1.00 85.62 87 THR 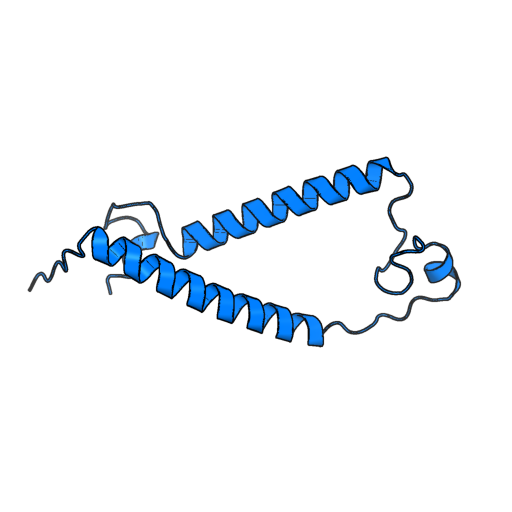A CA 1
ATOM 654 C C . THR A 1 87 ? -4.199 1.425 14.241 1.00 85.62 87 THR A C 1
ATOM 656 O O . THR A 1 87 ? -4.940 1.710 15.181 1.00 85.62 87 THR A O 1
ATOM 659 N N . VAL A 1 88 ? -4.317 0.282 13.559 1.00 83.94 88 VAL A N 1
ATOM 660 C CA . VAL A 1 88 ? -5.359 -0.715 13.836 1.00 83.94 88 VAL A CA 1
ATOM 661 C C . VAL A 1 88 ? -5.278 -1.183 15.291 1.00 83.94 88 VAL A C 1
ATOM 663 O O . VAL A 1 88 ? -6.284 -1.180 15.996 1.00 83.94 88 VAL A O 1
ATOM 666 N N . LYS A 1 89 ? -4.076 -1.493 15.795 1.00 77.75 89 LYS A N 1
ATOM 667 C CA . LYS A 1 89 ? -3.861 -1.911 17.189 1.00 77.75 89 LYS A CA 1
ATOM 668 C C . LYS A 1 89 ? -4.380 -0.883 18.196 1.00 77.75 89 LYS A C 1
ATOM 670 O O . LYS A 1 89 ? -4.955 -1.279 19.206 1.00 77.75 89 LYS A O 1
ATOM 675 N N . ARG A 1 90 ? -4.178 0.415 17.949 1.00 75.12 90 ARG A N 1
ATOM 676 C CA . ARG A 1 90 ? -4.620 1.486 18.857 1.00 75.12 90 ARG A CA 1
ATOM 677 C C . ARG A 1 90 ? -6.111 1.796 18.752 1.00 75.12 90 ARG A C 1
ATOM 679 O O . ARG A 1 90 ? -6.692 2.152 19.770 1.00 75.12 90 ARG A O 1
ATOM 686 N N . ILE A 1 91 ? -6.717 1.637 17.574 1.00 73.81 91 ILE A N 1
ATOM 687 C CA . ILE A 1 91 ? -8.174 1.759 17.395 1.00 73.81 91 ILE A CA 1
ATOM 688 C C . ILE A 1 91 ? -8.887 0.615 18.122 1.00 73.81 91 ILE A C 1
ATOM 690 O O . ILE A 1 91 ? -9.833 0.839 18.866 1.00 73.81 91 ILE A O 1
ATOM 694 N N . VAL A 1 92 ? -8.394 -0.611 17.952 1.00 72.50 92 VAL A N 1
ATOM 695 C CA . VAL A 1 92 ? -8.976 -1.813 18.566 1.00 72.50 92 VAL A CA 1
ATOM 696 C C . VAL A 1 92 ? -8.729 -1.850 20.074 1.00 72.50 92 VAL A C 1
ATOM 698 O O . VAL A 1 92 ? -9.561 -2.339 20.836 1.00 72.50 92 VAL A O 1
ATOM 701 N N . ARG A 1 93 ? -7.565 -1.370 20.522 1.00 65.19 93 ARG A N 1
ATOM 702 C CA . ARG A 1 93 ? -7.165 -1.381 21.929 1.00 65.19 93 ARG A CA 1
ATOM 703 C C . ARG A 1 93 ? -6.570 -0.026 22.321 1.00 65.19 93 ARG A C 1
ATOM 705 O O . ARG A 1 93 ? -5.341 0.121 22.315 1.00 65.19 93 ARG A O 1
ATOM 712 N N . PRO A 1 94 ? -7.413 0.952 22.692 1.00 64.88 94 PRO A N 1
ATOM 713 C CA . PRO A 1 94 ? -6.933 2.225 23.204 1.00 64.88 94 PRO A CA 1
ATOM 714 C C . PRO A 1 94 ? -6.118 1.979 24.480 1.00 64.88 94 PRO A C 1
ATOM 716 O O . PRO A 1 94 ? -6.542 1.283 25.402 1.00 64.88 94 PRO A O 1
ATOM 719 N N . ALA A 1 95 ? -4.890 2.497 24.508 1.00 64.00 95 ALA A N 1
ATOM 720 C CA . ALA A 1 95 ? -3.988 2.369 25.656 1.00 64.00 95 ALA A CA 1
ATOM 721 C C . ALA A 1 95 ? -4.306 3.384 26.775 1.00 64.00 95 ALA A C 1
ATOM 723 O O . ALA A 1 95 ? -3.725 3.312 27.858 1.00 64.00 95 ALA A O 1
ATOM 724 N N . GLU A 1 96 ? -5.216 4.321 26.507 1.00 62.06 96 GLU A N 1
ATOM 725 C CA . GLU A 1 96 ? -5.654 5.377 27.418 1.00 62.06 96 GLU A CA 1
ATOM 726 C C . GLU A 1 96 ? -6.673 4.814 28.425 1.00 62.06 96 GLU A C 1
ATOM 728 O O . GLU A 1 96 ? -7.685 4.226 28.046 1.00 62.06 96 GLU A O 1
ATOM 733 N N . LYS A 1 97 ? -6.386 4.977 29.724 1.00 56.91 97 LYS A N 1
ATOM 734 C CA . LYS A 1 97 ? -7.207 4.454 30.834 1.00 56.91 97 LYS A CA 1
ATOM 735 C C . LYS A 1 97 ? -8.230 5.462 31.370 1.00 56.91 97 LYS A C 1
ATOM 737 O O . LYS A 1 97 ? -9.047 5.090 32.207 1.00 56.91 97 LYS A O 1
ATOM 742 N N . GLU A 1 98 ? -8.171 6.705 30.903 1.00 59.34 98 GLU A N 1
ATOM 743 C CA . GLU A 1 98 ? -9.030 7.795 31.363 1.00 59.34 98 GLU A CA 1
ATOM 744 C C . GLU A 1 98 ? -10.421 7.682 30.731 1.00 59.34 98 GLU A C 1
ATOM 746 O O . GLU A 1 98 ? -10.572 7.694 29.507 1.00 59.34 98 GLU A O 1
ATOM 751 N N . THR A 1 99 ? -11.455 7.560 31.562 1.00 58.00 99 THR A N 1
ATOM 752 C CA . THR A 1 99 ? -12.848 7.348 31.126 1.00 58.00 99 THR A CA 1
ATOM 753 C C . THR A 1 99 ? -13.466 8.577 30.459 1.00 58.00 99 THR A C 1
ATOM 755 O O . THR A 1 99 ? -14.429 8.442 29.717 1.00 58.00 99 THR A O 1
ATOM 758 N N . ASN A 1 100 ? -12.896 9.764 30.689 1.00 56.09 100 ASN A N 1
ATOM 759 C CA . ASN A 1 100 ? -13.387 11.043 30.162 1.00 56.09 100 ASN A CA 1
ATOM 760 C C . ASN A 1 100 ? -12.784 11.421 28.798 1.00 56.09 100 ASN A C 1
ATOM 762 O O . ASN A 1 100 ? -12.987 12.532 28.317 1.00 56.09 100 ASN A O 1
ATOM 766 N N . HIS A 1 101 ? -12.005 10.532 28.177 1.00 56.44 101 HIS A N 1
ATOM 767 C CA . HIS A 1 101 ? -11.413 10.811 26.875 1.00 56.44 101 HIS A CA 1
ATOM 768 C C . HIS A 1 101 ? -12.396 10.468 25.752 1.00 56.44 101 HIS A C 1
ATOM 770 O O . HIS A 1 101 ? -13.057 9.431 25.802 1.00 56.44 101 HIS A O 1
ATOM 776 N N . ILE A 1 102 ? -12.451 11.299 24.704 1.00 62.75 102 ILE A N 1
ATOM 777 C CA . ILE A 1 102 ? -13.444 11.199 23.615 1.00 62.75 102 ILE A CA 1
ATOM 778 C C . ILE A 1 102 ? -13.490 9.792 22.984 1.00 62.75 102 ILE A C 1
ATOM 780 O O . ILE A 1 102 ? -14.547 9.323 22.571 1.00 62.75 102 ILE A O 1
ATOM 784 N N . LYS A 1 103 ? -12.359 9.073 22.989 1.00 52.97 103 LYS A N 1
ATOM 785 C CA . LYS A 1 103 ? -12.232 7.700 22.469 1.00 52.97 103 LYS A CA 1
ATOM 786 C C . LYS A 1 103 ? -12.931 6.626 23.321 1.00 52.97 103 LYS A C 1
ATOM 788 O O . LYS A 1 103 ? -13.268 5.578 22.784 1.00 52.97 103 LYS A O 1
ATOM 793 N N . ASN A 1 104 ? -13.154 6.867 24.615 1.00 58.22 104 ASN A N 1
ATOM 794 C CA . ASN A 1 104 ? -13.759 5.910 25.553 1.00 58.22 104 ASN A CA 1
ATOM 795 C C . ASN A 1 104 ? -15.264 6.149 25.775 1.00 58.22 104 ASN A C 1
ATOM 797 O O . ASN A 1 104 ? -15.946 5.266 26.290 1.00 58.22 104 ASN A O 1
ATOM 801 N N . MET A 1 105 ? -15.798 7.297 25.342 1.00 60.84 105 MET A N 1
ATOM 802 C CA . MET A 1 105 ? -17.222 7.632 25.496 1.00 60.84 105 MET A CA 1
ATOM 803 C C . MET A 1 105 ? -18.133 6.771 24.607 1.00 60.84 105 MET A C 1
ATOM 805 O O . MET A 1 105 ? -19.257 6.478 24.989 1.00 60.84 105 MET A O 1
ATOM 809 N N . ILE A 1 106 ? -17.636 6.306 23.454 1.00 63.09 106 ILE A N 1
ATOM 810 C CA . ILE A 1 106 ? -18.402 5.478 22.501 1.00 63.09 106 ILE A CA 1
ATOM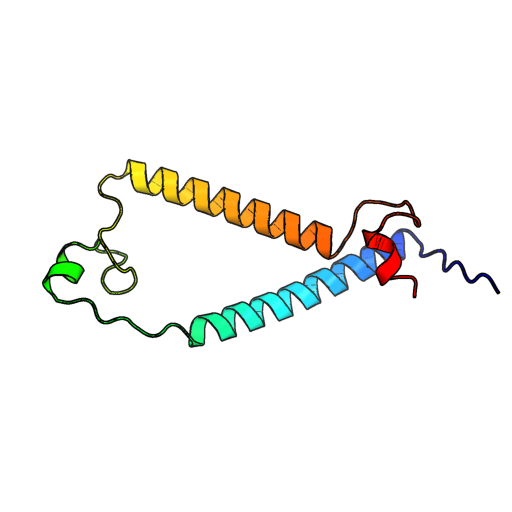 811 C C . ILE A 1 106 ? -18.626 4.051 23.039 1.00 63.09 106 ILE A C 1
ATOM 813 O O . ILE A 1 106 ? -19.601 3.401 22.684 1.00 63.09 106 ILE A O 1
ATOM 817 N N . PHE A 1 107 ? -17.741 3.562 23.913 1.00 56.41 107 PHE A N 1
ATOM 818 C CA . PHE A 1 107 ? -17.812 2.207 24.475 1.00 56.41 107 PHE A CA 1
ATOM 819 C C . PHE A 1 107 ? -18.517 2.133 25.840 1.00 56.41 107 PHE A C 1
ATOM 821 O O . PHE A 1 107 ? -18.664 1.038 26.374 1.00 56.41 107 PHE A O 1
ATOM 828 N N . ASN A 1 108 ? -18.908 3.275 26.417 1.00 49.94 108 ASN A N 1
ATOM 829 C CA . ASN A 1 108 ? -19.550 3.375 27.735 1.00 49.94 108 ASN A CA 1
ATOM 830 C C . ASN A 1 108 ? -20.988 3.927 27.651 1.00 49.94 108 ASN A C 1
ATOM 832 O O . ASN A 1 108 ? -21.487 4.483 28.630 1.00 49.94 108 ASN A O 1
ATOM 836 N N . GLN A 1 109 ? -21.627 3.809 26.483 1.00 47.34 109 GLN A N 1
ATOM 837 C CA . GLN A 1 109 ? -23.074 3.980 26.339 1.00 47.34 109 GLN A CA 1
ATOM 838 C C . GLN A 1 109 ? -23.783 2.637 26.507 1.00 47.34 109 GLN A C 1
ATOM 840 O O . GLN A 1 109 ? -23.233 1.624 26.018 1.00 47.34 109 GLN A O 1
#